Protein AF-A0AA43XIE2-F1 (afdb_monomer_lite)

Foldseek 3Di:
DVVLLVVVLVLQLLLLVLVLCCCPVQVNDDDPDPVSVVLSVDDPVSSSVVSNVVSVVVSVVVVVDPDDDPVVSVVVVVVSVVVSVVSVVSCCDRVVDD

InterPro domains:
  IPR043717 Domain of unknown function DUF5658 [PF18902] (11-92)

Sequence (98 aa):
MKNKVRVLGYMMFLDFLLTYFGVVDLNVIEEANPLMVWLFELPLLKAAILRVLMILGVMFLIRRTKKYKDPIAKFGLVVYAMVLFLHMAWLWHYNVGV

Structure (mmCIF, N/CA/C/O backbone):
data_AF-A0AA43XIE2-F1
#
_entry.id   AF-A0AA43XIE2-F1
#
loop_
_atom_site.group_PDB
_atom_site.id
_atom_site.type_symbol
_atom_site.label_atom_id
_atom_site.label_alt_id
_atom_site.label_comp_id
_atom_site.label_asym_id
_atom_site.label_entity_id
_atom_site.label_seq_id
_atom_site.pdbx_PDB_ins_code
_atom_site.Cartn_x
_atom_site.Cartn_y
_atom_site.Cartn_z
_atom_site.occupancy
_atom_site.B_iso_or_equiv
_atom_site.auth_seq_id
_atom_site.auth_comp_id
_atom_site.auth_asym_id
_atom_site.auth_atom_id
_atom_site.pdbx_PDB_model_num
ATOM 1 N N . MET A 1 1 ? -8.385 -5.089 19.988 1.00 60.53 1 MET A N 1
ATOM 2 C CA . MET A 1 1 ? -8.526 -4.109 18.877 1.00 60.53 1 MET A CA 1
ATOM 3 C C . MET A 1 1 ? -7.208 -3.480 18.432 1.00 60.53 1 MET A C 1
ATOM 5 O O . MET A 1 1 ? -6.958 -3.489 17.236 1.00 60.53 1 MET A O 1
ATOM 9 N N . LYS A 1 2 ? -6.347 -2.983 19.339 1.00 63.09 2 LYS A N 1
ATOM 10 C CA . LYS A 1 2 ? -5.043 -2.386 18.969 1.00 63.09 2 LYS A CA 1
ATOM 11 C C . LYS A 1 2 ? -4.200 -3.296 18.054 1.00 63.09 2 LYS A C 1
ATOM 13 O O . LYS A 1 2 ? -3.687 -2.813 17.053 1.00 63.09 2 LYS A O 1
ATOM 18 N N . ASN A 1 3 ? -4.152 -4.601 18.340 1.00 74.62 3 ASN A N 1
ATOM 19 C CA . ASN A 1 3 ? -3.403 -5.571 17.531 1.00 74.62 3 ASN A CA 1
ATOM 20 C C . ASN A 1 3 ? -4.010 -5.775 16.131 1.00 74.62 3 ASN A C 1
ATOM 22 O O . ASN A 1 3 ? -3.269 -5.756 15.162 1.00 74.62 3 ASN A O 1
ATOM 26 N N . LYS A 1 4 ? -5.345 -5.858 15.998 1.00 73.50 4 LYS A N 1
ATOM 27 C CA . LYS A 1 4 ? -6.025 -6.011 14.693 1.00 73.50 4 LYS A CA 1
ATOM 28 C C . LYS A 1 4 ? -5.749 -4.827 13.754 1.00 73.50 4 LYS A C 1
ATOM 30 O O . LYS A 1 4 ? -5.474 -5.024 12.582 1.00 73.50 4 LYS A O 1
ATOM 35 N N . VAL A 1 5 ? -5.765 -3.600 14.286 1.00 78.25 5 VAL A N 1
ATOM 36 C CA . VAL A 1 5 ? -5.472 -2.384 13.503 1.00 78.25 5 VAL A CA 1
ATOM 37 C C . VAL A 1 5 ? -3.996 -2.322 13.096 1.00 78.25 5 VAL A C 1
ATOM 39 O O . VAL A 1 5 ? -3.690 -1.859 12.005 1.00 78.25 5 VAL A O 1
ATOM 42 N N . ARG A 1 6 ? -3.073 -2.805 13.943 1.00 83.81 6 ARG A N 1
ATOM 43 C CA . ARG A 1 6 ? -1.652 -2.928 13.569 1.00 83.81 6 ARG A CA 1
ATOM 44 C C . ARG A 1 6 ? -1.454 -3.947 12.448 1.00 83.81 6 ARG A C 1
ATOM 46 O O . ARG A 1 6 ? -0.775 -3.629 11.485 1.00 83.81 6 ARG A O 1
ATOM 53 N N . VAL A 1 7 ? -2.078 -5.123 12.558 1.00 84.31 7 VAL A N 1
ATOM 54 C CA . VAL A 1 7 ? -2.037 -6.163 11.516 1.00 84.31 7 VAL A CA 1
ATOM 55 C C . VAL A 1 7 ? -2.554 -5.615 10.190 1.00 84.31 7 VAL A C 1
ATOM 57 O O . VAL A 1 7 ? -1.868 -5.748 9.187 1.00 84.31 7 VAL A O 1
ATOM 60 N N . LEU A 1 8 ? -3.687 -4.905 10.200 1.00 83.25 8 LEU A N 1
ATOM 61 C CA . LEU A 1 8 ? -4.207 -4.235 9.007 1.00 83.25 8 LEU A CA 1
ATOM 62 C C . LEU A 1 8 ? -3.176 -3.278 8.389 1.00 83.25 8 LEU A C 1
ATOM 64 O O . LEU A 1 8 ? -2.964 -3.317 7.186 1.00 83.25 8 LEU A O 1
ATOM 68 N N . GLY A 1 9 ? -2.498 -2.463 9.202 1.00 87.00 9 GLY A N 1
ATOM 69 C CA . GLY A 1 9 ? -1.453 -1.560 8.714 1.00 87.00 9 GLY A CA 1
ATOM 70 C C . GLY A 1 9 ? -0.288 -2.289 8.034 1.00 87.00 9 GLY A C 1
ATOM 71 O O . GLY A 1 9 ? 0.151 -1.863 6.970 1.00 87.00 9 GLY A O 1
ATOM 72 N N . TYR A 1 10 ? 0.174 -3.410 8.598 1.00 88.69 10 TYR A N 1
ATOM 73 C CA . TYR A 1 10 ? 1.210 -4.234 7.964 1.00 88.69 10 TYR A CA 1
ATOM 74 C C . TYR A 1 10 ? 0.733 -4.846 6.649 1.00 88.69 10 TYR A C 1
ATOM 76 O O . TYR A 1 10 ? 1.458 -4.796 5.661 1.00 88.69 10 TYR A O 1
ATOM 84 N N . MET A 1 11 ? -0.495 -5.369 6.620 1.00 86.12 11 MET A N 1
ATOM 85 C CA . MET A 1 11 ? -1.080 -5.923 5.400 1.00 86.12 11 MET A CA 1
ATOM 86 C C . MET A 1 11 ? -1.200 -4.848 4.309 1.00 86.12 11 MET A C 1
ATOM 88 O O . MET A 1 11 ? -0.820 -5.104 3.175 1.00 86.12 11 MET A O 1
ATOM 92 N N . MET A 1 12 ? -1.620 -3.627 4.664 1.00 88.88 12 MET A N 1
ATOM 93 C CA . MET A 1 12 ? -1.712 -2.485 3.741 1.00 88.88 12 MET A CA 1
ATOM 94 C C . MET A 1 12 ? -0.377 -2.023 3.166 1.00 88.88 12 MET A C 1
ATOM 96 O O . MET A 1 12 ? -0.340 -1.451 2.070 1.00 88.88 12 MET A O 1
ATOM 100 N N . PHE A 1 13 ? 0.700 -2.202 3.927 1.00 91.56 13 PHE A N 1
ATOM 101 C CA . PHE A 1 13 ? 2.043 -1.876 3.473 1.00 91.56 13 PHE A CA 1
ATOM 102 C C . PHE A 1 13 ? 2.615 -2.978 2.581 1.00 91.56 13 PHE A C 1
ATOM 104 O O . PHE A 1 13 ? 3.209 -2.673 1.553 1.00 91.56 13 PHE A O 1
ATOM 111 N N . LEU A 1 14 ? 2.401 -4.246 2.942 1.00 90.56 14 LEU A N 1
ATOM 112 C CA . LEU A 1 14 ? 2.868 -5.377 2.144 1.00 90.56 14 LEU A CA 1
ATOM 113 C C . LEU A 1 14 ? 2.162 -5.429 0.788 1.00 90.56 14 LEU A C 1
ATOM 115 O O . LEU A 1 14 ? 2.827 -5.581 -0.227 1.00 90.56 14 LEU A O 1
ATOM 119 N N . ASP A 1 15 ? 0.850 -5.203 0.766 1.00 87.00 15 ASP A N 1
ATOM 120 C CA . ASP A 1 15 ? 0.073 -5.041 -0.464 1.00 87.00 15 ASP A CA 1
ATOM 121 C C . ASP A 1 15 ? 0.651 -3.941 -1.357 1.00 87.00 15 ASP A C 1
ATOM 123 O O . ASP A 1 15 ? 0.943 -4.189 -2.515 1.00 87.00 15 ASP A O 1
ATOM 127 N N . PHE A 1 16 ? 0.945 -2.765 -0.790 1.00 91.25 16 PHE A N 1
ATOM 128 C CA . PHE A 1 16 ? 1.592 -1.684 -1.536 1.00 91.25 16 PHE A CA 1
ATOM 129 C C . PHE A 1 16 ? 2.918 -2.107 -2.167 1.00 91.25 16 PHE A C 1
ATOM 131 O O . PHE A 1 16 ? 3.161 -1.747 -3.311 1.00 91.25 16 PHE A O 1
ATOM 138 N N . LEU A 1 17 ? 3.769 -2.845 -1.447 1.00 90.31 17 LEU A N 1
ATOM 139 C CA . LEU A 1 17 ? 5.034 -3.314 -2.011 1.00 90.31 17 LEU A CA 1
ATOM 140 C C . LEU A 1 17 ? 4.783 -4.264 -3.181 1.00 90.31 17 LEU A C 1
ATOM 142 O O . LEU A 1 17 ? 5.359 -4.069 -4.245 1.00 90.31 17 LEU A O 1
ATOM 146 N N . LEU A 1 18 ? 3.902 -5.252 -3.006 1.00 87.50 18 LEU A N 1
ATOM 147 C CA . LEU A 1 18 ? 3.574 -6.210 -4.063 1.00 87.50 1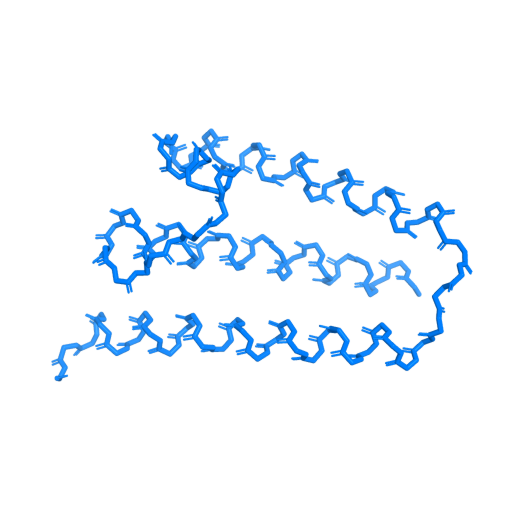8 LEU A CA 1
ATOM 148 C C . LEU A 1 18 ? 2.988 -5.509 -5.294 1.00 87.50 18 LEU A C 1
ATOM 150 O O . LEU A 1 18 ? 3.410 -5.793 -6.412 1.00 87.50 18 LEU A O 1
ATOM 154 N N . THR A 1 19 ? 2.068 -4.565 -5.098 1.00 87.06 19 THR A N 1
ATOM 155 C CA . THR A 1 19 ? 1.488 -3.790 -6.196 1.00 87.06 19 THR A CA 1
ATOM 156 C C . THR A 1 19 ? 2.528 -2.878 -6.844 1.00 87.06 19 THR A C 1
ATOM 158 O O . THR A 1 19 ? 2.568 -2.812 -8.064 1.00 87.06 19 THR A O 1
ATOM 161 N N . TYR A 1 20 ? 3.422 -2.241 -6.078 1.00 90.06 20 TYR A N 1
ATOM 162 C CA . TYR A 1 20 ? 4.502 -1.422 -6.639 1.00 90.06 20 TYR A CA 1
ATOM 163 C C . TYR A 1 20 ? 5.403 -2.253 -7.556 1.00 90.06 20 TYR A C 1
ATOM 165 O O . TYR A 1 20 ? 5.608 -1.876 -8.703 1.00 90.06 20 TYR A O 1
ATOM 173 N N . PHE A 1 21 ? 5.882 -3.412 -7.090 1.00 87.62 21 PHE A N 1
ATOM 174 C CA . PHE A 1 21 ? 6.698 -4.313 -7.912 1.00 87.62 21 PHE A CA 1
ATOM 175 C C . PHE A 1 21 ? 5.922 -4.830 -9.131 1.00 87.62 21 PHE A C 1
ATOM 177 O O . PHE A 1 21 ? 6.469 -4.916 -10.228 1.00 87.62 21 PHE A O 1
ATOM 184 N N . GLY A 1 22 ? 4.637 -5.148 -8.962 1.00 84.44 22 GLY A N 1
ATOM 185 C CA . GLY A 1 22 ? 3.783 -5.625 -10.047 1.00 84.44 22 GLY A CA 1
ATOM 186 C C . GLY A 1 22 ? 3.490 -4.575 -11.122 1.00 84.44 22 GLY A C 1
ATOM 187 O O . GLY A 1 22 ? 3.414 -4.932 -12.293 1.00 84.44 22 GLY A O 1
ATOM 188 N N . VAL A 1 23 ? 3.350 -3.303 -10.744 1.00 86.38 23 VAL A N 1
ATOM 189 C CA . VAL A 1 23 ? 3.080 -2.186 -11.665 1.00 86.38 23 VAL A CA 1
ATOM 190 C C . VAL A 1 23 ? 4.378 -1.657 -12.281 1.00 86.38 23 VAL A C 1
ATOM 192 O O . VAL A 1 23 ? 4.473 -1.533 -13.495 1.00 86.38 23 VAL A O 1
ATOM 195 N N . VAL A 1 24 ? 5.380 -1.341 -11.456 1.00 86.75 24 VAL A N 1
ATOM 196 C CA . VAL A 1 24 ? 6.571 -0.582 -11.875 1.00 86.75 24 VAL A CA 1
ATOM 197 C C . VAL A 1 24 ? 7.659 -1.484 -12.447 1.00 86.75 24 VAL A C 1
ATOM 199 O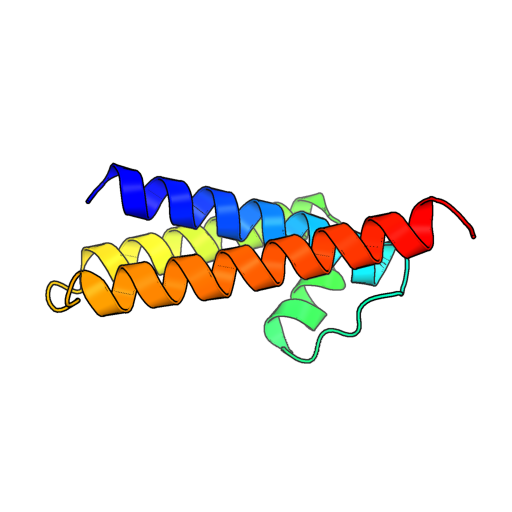 O . VAL A 1 24 ? 8.195 -1.186 -13.511 1.00 86.75 24 VAL A O 1
ATOM 202 N N . ASP A 1 25 ? 7.994 -2.576 -11.757 1.00 82.38 25 ASP A N 1
ATOM 203 C CA . ASP A 1 25 ? 9.144 -3.408 -12.131 1.00 82.38 25 ASP A CA 1
ATOM 204 C C . ASP A 1 25 ? 8.764 -4.531 -13.103 1.00 82.38 25 ASP A C 1
ATOM 206 O O . ASP A 1 25 ? 9.539 -4.871 -13.995 1.00 82.38 25 ASP A O 1
ATOM 210 N N . LEU A 1 26 ? 7.570 -5.107 -12.941 1.00 81.50 26 LEU A N 1
ATOM 211 C CA . LEU A 1 26 ? 7.111 -6.244 -13.743 1.00 81.50 26 LEU A CA 1
ATOM 212 C C . LEU A 1 26 ? 6.097 -5.853 -14.825 1.00 81.50 26 LEU A C 1
ATOM 214 O O . LEU A 1 26 ? 5.966 -6.582 -15.802 1.00 81.50 26 LEU A O 1
ATOM 218 N N . ASN A 1 27 ? 5.409 -4.714 -14.682 1.00 82.81 27 ASN A N 1
ATOM 219 C CA . ASN A 1 27 ? 4.363 -4.246 -15.602 1.00 82.81 27 ASN A CA 1
ATOM 220 C C . ASN A 1 27 ? 3.261 -5.300 -15.875 1.00 82.81 27 ASN A C 1
ATOM 222 O O . ASN A 1 27 ? 2.781 -5.450 -16.997 1.00 82.81 27 ASN A O 1
ATOM 226 N N . VAL A 1 28 ? 2.892 -6.068 -14.842 1.00 78.81 28 VAL A N 1
ATOM 227 C CA . VAL A 1 28 ? 1.898 -7.164 -14.887 1.00 78.81 28 VAL A CA 1
ATOM 228 C C . VAL A 1 28 ? 0.598 -6.824 -14.163 1.00 78.81 28 VAL A C 1
ATOM 230 O O . VAL A 1 28 ? -0.383 -7.558 -14.276 1.00 78.81 28 VAL A O 1
ATOM 233 N N . ILE A 1 29 ? 0.585 -5.732 -13.396 1.00 79.88 29 ILE A N 1
ATOM 234 C CA . ILE A 1 29 ? -0.597 -5.229 -12.698 1.00 79.88 29 ILE A CA 1
ATOM 235 C C . ILE A 1 29 ? -0.950 -3.865 -13.284 1.00 79.88 29 ILE A C 1
ATOM 237 O O . ILE A 1 29 ? -0.122 -2.960 -13.284 1.00 79.88 29 ILE A O 1
ATOM 241 N N . GLU A 1 30 ? -2.194 -3.706 -13.729 1.00 83.00 30 GLU A N 1
ATOM 242 C CA . GLU A 1 30 ? -2.762 -2.398 -14.050 1.00 83.00 30 GLU A CA 1
ATOM 243 C C . GLU A 1 30 ? -3.521 -1.865 -12.830 1.00 83.00 30 GLU A C 1
ATOM 245 O O . GLU A 1 30 ? -4.435 -2.508 -12.310 1.00 83.00 30 GLU A O 1
ATOM 250 N N . GLU A 1 31 ? -3.131 -0.685 -12.350 1.00 83.00 31 GLU A N 1
ATOM 251 C CA . GLU A 1 31 ? -3.783 -0.022 -11.222 1.00 83.00 31 GLU A CA 1
ATOM 252 C C . GLU A 1 31 ? -4.827 0.979 -11.729 1.00 83.00 31 GLU A C 1
ATOM 254 O O . GLU A 1 31 ? -4.518 1.894 -12.491 1.00 83.00 31 GLU A O 1
ATOM 259 N N . ALA A 1 32 ? -6.072 0.828 -11.277 1.00 85.06 32 ALA A N 1
ATOM 260 C CA . ALA A 1 32 ? -7.177 1.701 -11.672 1.00 85.06 32 ALA A CA 1
ATOM 261 C C . ALA A 1 32 ? -7.360 2.894 -10.722 1.00 85.06 32 ALA A C 1
ATOM 263 O O . ALA A 1 32 ? -8.044 3.860 -11.063 1.00 85.06 32 ALA A O 1
ATOM 264 N N . ASN A 1 33 ? -6.797 2.839 -9.511 1.00 85.50 33 ASN A N 1
ATOM 265 C CA . ASN A 1 33 ? -6.922 3.907 -8.528 1.00 85.50 33 ASN A CA 1
ATOM 266 C C . ASN A 1 33 ? -5.972 5.076 -8.860 1.00 85.50 33 ASN A C 1
ATOM 268 O O . ASN A 1 33 ? -4.762 4.929 -8.674 1.00 85.50 33 ASN A O 1
ATOM 272 N N . PRO A 1 34 ? -6.477 6.272 -9.229 1.00 87.56 34 PRO A N 1
ATOM 273 C CA . PRO A 1 34 ? -5.628 7.387 -9.659 1.00 87.56 34 PRO A CA 1
ATOM 274 C C . PRO A 1 34 ? -4.613 7.835 -8.603 1.00 87.56 34 PRO A C 1
ATOM 276 O O . PRO A 1 34 ? -3.506 8.249 -8.933 1.00 87.56 34 PRO A O 1
ATOM 279 N N . LEU A 1 35 ? -4.970 7.727 -7.317 1.00 89.62 35 LEU A N 1
ATOM 280 C CA . LEU A 1 35 ? -4.065 8.072 -6.222 1.00 89.62 35 LEU A CA 1
ATOM 281 C C . LEU A 1 35 ? -2.898 7.083 -6.122 1.00 89.62 35 LEU A C 1
ATOM 283 O O . LEU A 1 35 ? -1.793 7.480 -5.766 1.00 89.62 35 LEU A O 1
ATOM 287 N N . MET A 1 36 ? -3.151 5.806 -6.415 1.00 89.25 36 MET A N 1
ATOM 288 C CA . MET A 1 36 ? -2.124 4.765 -6.412 1.00 89.25 36 MET A CA 1
ATOM 289 C C . MET A 1 36 ? -1.264 4.835 -7.672 1.00 89.25 36 MET A C 1
ATOM 291 O O . MET A 1 36 ? -0.051 4.740 -7.548 1.00 89.25 36 MET A O 1
ATOM 295 N N . VAL A 1 37 ? -1.859 5.104 -8.839 1.00 90.06 37 VAL A N 1
ATOM 296 C CA . VAL A 1 37 ? -1.118 5.363 -10.088 1.00 90.06 37 VAL A CA 1
ATOM 297 C C . VAL A 1 37 ? -0.108 6.488 -9.878 1.00 90.06 37 VAL A C 1
ATOM 299 O O . VAL A 1 37 ? 1.089 6.280 -10.051 1.00 90.06 37 VAL A O 1
ATOM 302 N N . TRP A 1 38 ? -0.565 7.639 -9.375 1.00 93.44 38 TRP A N 1
ATOM 303 C CA . TRP A 1 38 ? 0.318 8.760 -9.044 1.00 93.44 38 TRP A CA 1
ATOM 304 C C . TRP A 1 38 ? 1.398 8.387 -8.015 1.00 93.44 38 TRP A C 1
ATOM 306 O O . TRP A 1 38 ? 2.544 8.821 -8.107 1.00 93.44 38 TRP A O 1
ATOM 316 N N . LEU A 1 39 ? 1.056 7.565 -7.018 1.00 92.06 39 LEU A N 1
ATOM 317 C CA . LEU A 1 39 ? 2.014 7.107 -6.013 1.00 92.06 39 LEU A CA 1
ATOM 318 C C . LEU A 1 39 ? 3.106 6.211 -6.623 1.00 92.06 39 LEU A C 1
ATOM 320 O O . LEU A 1 39 ? 4.248 6.257 -6.166 1.00 92.06 39 LEU A O 1
ATOM 324 N N . PHE A 1 40 ? 2.762 5.404 -7.627 1.00 91.94 40 PHE A N 1
ATOM 325 C CA . PHE A 1 40 ? 3.669 4.475 -8.305 1.00 91.94 40 PHE A CA 1
ATOM 326 C C . PHE A 1 40 ? 4.578 5.151 -9.339 1.00 91.94 40 PHE A C 1
ATOM 328 O O . PHE A 1 40 ? 5.646 4.624 -9.630 1.00 91.94 40 PHE A O 1
ATOM 335 N N . GLU A 1 41 ? 4.245 6.361 -9.794 1.00 91.31 41 GLU A N 1
ATOM 336 C CA . GLU A 1 41 ? 5.157 7.209 -10.582 1.00 91.31 41 GLU A CA 1
ATOM 337 C C . GLU A 1 41 ? 6.366 7.709 -9.766 1.00 91.31 41 GLU A C 1
ATOM 339 O O . GLU A 1 41 ? 7.370 8.167 -10.320 1.00 91.31 41 GLU A O 1
ATOM 344 N N . LEU A 1 42 ? 6.294 7.652 -8.432 1.00 92.31 42 LEU A N 1
ATOM 345 C CA . LEU A 1 42 ? 7.371 8.092 -7.552 1.00 92.31 42 LEU A CA 1
ATOM 346 C C . LEU A 1 42 ? 8.413 6.981 -7.324 1.00 92.31 42 LEU A C 1
ATOM 348 O O . LEU A 1 42 ? 8.063 5.804 -7.232 1.00 92.31 42 LEU A O 1
ATOM 352 N N . PRO A 1 43 ? 9.694 7.339 -7.089 1.00 93.75 43 PRO A N 1
ATOM 353 C CA . PRO A 1 43 ? 10.702 6.383 -6.638 1.00 93.75 43 PRO A CA 1
ATOM 354 C C . PRO A 1 43 ? 10.261 5.661 -5.362 1.00 93.75 43 PRO A C 1
ATOM 356 O O . PRO A 1 43 ? 9.744 6.308 -4.443 1.00 93.75 43 PRO A O 1
ATOM 359 N N . LEU A 1 44 ? 10.547 4.357 -5.273 1.00 91.19 44 LEU A N 1
ATOM 360 C CA . LEU A 1 44 ? 10.080 3.455 -4.211 1.00 91.19 44 LEU A CA 1
ATOM 361 C C . LEU A 1 44 ? 10.175 4.055 -2.804 1.00 91.19 44 LEU A C 1
ATOM 363 O O . LEU A 1 44 ? 9.219 3.986 -2.039 1.00 91.19 44 LEU A O 1
ATOM 367 N N . LEU A 1 45 ? 11.295 4.699 -2.458 1.00 92.81 45 LEU A N 1
ATOM 368 C CA . LEU A 1 45 ? 11.474 5.299 -1.134 1.00 92.81 45 LEU A CA 1
ATOM 369 C C . LEU A 1 45 ? 10.474 6.436 -0.856 1.00 92.81 45 LEU A C 1
ATOM 371 O O . LEU A 1 45 ? 9.906 6.506 0.234 1.00 92.81 45 LEU A O 1
ATOM 375 N N . LYS A 1 46 ? 10.228 7.316 -1.835 1.00 92.50 46 LYS A N 1
ATOM 376 C CA . LYS A 1 46 ? 9.259 8.419 -1.703 1.00 92.50 46 LYS A CA 1
ATOM 377 C C . LYS A 1 46 ? 7.831 7.878 -1.642 1.00 92.50 46 LYS A C 1
ATOM 379 O O . LYS A 1 46 ? 7.062 8.293 -0.773 1.00 92.50 46 LYS A O 1
ATOM 384 N N . ALA A 1 47 ? 7.512 6.915 -2.507 1.00 93.38 47 ALA A N 1
ATOM 385 C CA . ALA A 1 47 ? 6.226 6.227 -2.518 1.00 93.38 47 ALA A CA 1
ATOM 386 C C . ALA A 1 47 ? 5.955 5.516 -1.178 1.00 93.38 47 ALA A C 1
ATOM 388 O O . ALA A 1 47 ? 4.884 5.670 -0.593 1.00 93.38 47 ALA A O 1
ATOM 389 N N . ALA A 1 48 ? 6.953 4.818 -0.628 1.00 92.75 48 ALA A N 1
ATOM 390 C CA . ALA A 1 48 ? 6.854 4.115 0.649 1.00 92.75 48 ALA A CA 1
ATOM 391 C C . ALA A 1 48 ? 6.616 5.071 1.827 1.00 92.75 48 ALA A C 1
ATOM 393 O O . ALA A 1 48 ? 5.757 4.798 2.668 1.00 92.75 48 ALA A O 1
ATOM 394 N N . ILE A 1 49 ? 7.320 6.209 1.884 1.00 95.06 49 ILE A N 1
ATOM 395 C CA . ILE A 1 49 ? 7.108 7.223 2.932 1.00 95.06 49 ILE A CA 1
ATOM 396 C C . ILE A 1 49 ? 5.673 7.760 2.877 1.00 95.06 49 ILE A C 1
ATOM 398 O O . ILE A 1 49 ? 4.982 7.784 3.899 1.00 95.06 49 ILE A O 1
ATOM 402 N N . LEU A 1 50 ? 5.196 8.144 1.689 1.00 94.31 50 LEU A N 1
ATOM 403 C CA . LEU A 1 50 ? 3.820 8.615 1.512 1.00 94.31 50 LEU A CA 1
ATOM 404 C C . LEU A 1 50 ? 2.803 7.530 1.872 1.00 94.31 50 LEU A C 1
ATOM 406 O O . LEU A 1 50 ? 1.829 7.809 2.574 1.00 94.31 50 LEU A O 1
ATOM 410 N N . ARG A 1 51 ? 3.057 6.275 1.490 1.00 92.75 51 ARG A N 1
ATOM 411 C CA . ARG A 1 51 ? 2.193 5.151 1.851 1.00 92.75 51 ARG A CA 1
ATOM 412 C C . ARG A 1 51 ? 2.104 4.965 3.361 1.00 92.75 51 ARG A C 1
ATOM 414 O O . ARG A 1 51 ? 1.005 4.763 3.877 1.00 92.75 51 ARG A O 1
ATOM 421 N N . VAL A 1 52 ? 3.220 5.065 4.084 1.00 93.94 52 VAL A N 1
ATOM 422 C CA . VAL A 1 52 ? 3.221 5.005 5.554 1.00 93.94 52 VAL A CA 1
ATOM 423 C C . VAL A 1 52 ? 2.340 6.112 6.135 1.00 93.94 52 VAL A C 1
ATOM 425 O O . VAL A 1 52 ? 1.520 5.830 7.010 1.00 93.94 52 VAL A O 1
ATOM 428 N N . LEU A 1 53 ? 2.430 7.344 5.624 1.00 94.12 53 LEU A N 1
ATOM 429 C CA . LEU A 1 53 ? 1.572 8.449 6.070 1.00 94.12 53 LEU A CA 1
ATOM 430 C C . LEU A 1 53 ? 0.084 8.173 5.807 1.00 94.12 53 LEU A C 1
ATOM 432 O O . LEU A 1 53 ? -0.744 8.375 6.699 1.00 94.12 53 LEU A O 1
ATOM 436 N N . MET A 1 54 ? -0.260 7.645 4.629 1.00 92.31 54 MET A N 1
ATOM 437 C CA . MET A 1 54 ? -1.635 7.257 4.292 1.00 92.31 54 MET A CA 1
ATOM 438 C C . MET A 1 54 ? -2.163 6.164 5.230 1.00 92.31 54 MET A C 1
ATOM 440 O O . MET A 1 54 ? -3.270 6.282 5.758 1.00 92.31 54 MET A O 1
ATOM 444 N N . ILE A 1 55 ? -1.359 5.128 5.495 1.00 91.19 55 ILE A N 1
ATOM 445 C CA . ILE A 1 55 ? -1.711 4.040 6.418 1.00 91.19 55 ILE A CA 1
ATOM 446 C C . ILE A 1 55 ? -1.929 4.588 7.830 1.00 91.19 55 ILE A C 1
ATOM 448 O O . ILE A 1 55 ? -2.927 4.251 8.471 1.00 91.19 55 ILE A O 1
ATOM 452 N N . LEU A 1 56 ? -1.046 5.465 8.316 1.00 91.12 56 LEU A N 1
ATOM 453 C CA . LEU A 1 56 ? -1.207 6.107 9.622 1.00 91.12 56 LEU A CA 1
ATOM 454 C C . LEU A 1 56 ? -2.502 6.929 9.695 1.00 91.12 56 LEU A C 1
ATOM 456 O O . LEU A 1 56 ? -3.213 6.845 10.702 1.00 91.12 56 LEU A O 1
ATOM 460 N N . GLY A 1 57 ? -2.844 7.655 8.627 1.00 90.31 57 GLY A N 1
ATOM 461 C CA . GLY A 1 57 ? -4.109 8.382 8.501 1.00 90.31 57 GLY A CA 1
ATOM 462 C C . GLY A 1 57 ? -5.328 7.459 8.596 1.00 90.31 57 GLY A C 1
ATOM 463 O O . GLY A 1 57 ? -6.215 7.681 9.424 1.00 90.31 57 GLY A O 1
ATOM 464 N N . VAL A 1 58 ? -5.340 6.363 7.833 1.00 87.62 58 VAL A N 1
ATOM 465 C CA . VAL A 1 58 ? -6.412 5.352 7.880 1.00 87.62 58 VAL A CA 1
ATOM 466 C C . VAL A 1 58 ? -6.517 4.722 9.273 1.00 87.62 58 VAL A C 1
ATOM 468 O O . VAL A 1 58 ? -7.606 4.647 9.847 1.00 87.62 58 VAL A O 1
ATOM 471 N N . MET A 1 59 ? -5.393 4.330 9.879 1.00 86.25 59 MET A N 1
ATOM 472 C CA . MET A 1 59 ? -5.364 3.772 11.235 1.00 86.25 59 MET A CA 1
ATOM 473 C C . MET A 1 59 ? -5.892 4.762 12.282 1.00 86.25 59 MET A C 1
ATOM 475 O O . MET A 1 59 ? -6.561 4.347 13.236 1.00 86.25 59 MET A O 1
ATOM 479 N N . PHE A 1 60 ? -5.602 6.056 12.133 1.00 88.38 60 PHE A N 1
ATOM 480 C CA . PHE A 1 60 ? -6.131 7.104 13.003 1.00 88.38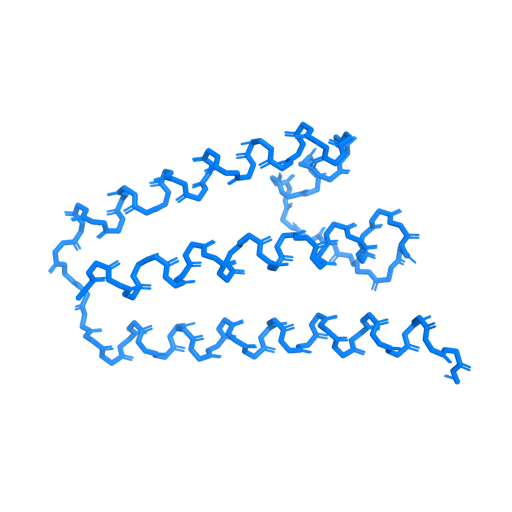 60 PHE A CA 1
ATOM 481 C C . PHE A 1 60 ? -7.656 7.223 12.876 1.00 88.38 60 PHE A C 1
ATOM 483 O O . PHE A 1 60 ? -8.353 7.209 13.897 1.00 88.38 60 PHE A O 1
ATOM 490 N N . LEU 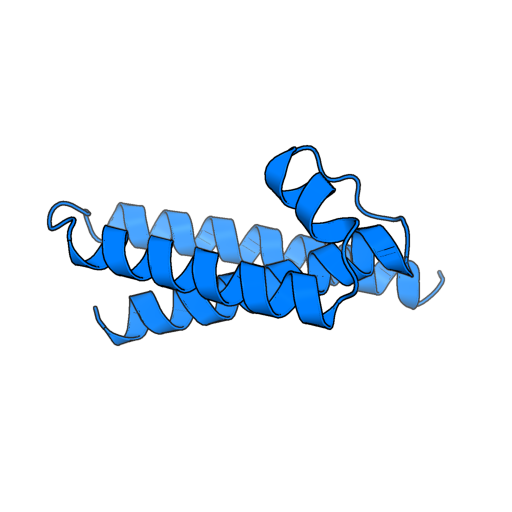A 1 61 ? -8.184 7.251 11.648 1.00 85.69 61 LEU A N 1
ATOM 491 C CA . LEU A 1 61 ? -9.627 7.316 11.385 1.00 85.69 61 LEU A CA 1
ATOM 492 C C . LEU A 1 61 ? -10.371 6.095 11.936 1.00 85.69 61 LEU A C 1
ATOM 494 O O . LEU A 1 61 ? -11.381 6.255 12.630 1.00 85.69 61 LEU A O 1
ATOM 498 N N . ILE A 1 62 ? -9.840 4.886 11.719 1.00 82.62 62 ILE A N 1
ATOM 499 C CA . ILE A 1 62 ? -10.411 3.634 12.246 1.00 82.62 62 ILE A CA 1
ATOM 500 C C . ILE A 1 62 ? -10.483 3.668 13.778 1.00 82.62 62 ILE A C 1
ATOM 502 O O . ILE A 1 62 ? -11.475 3.250 14.369 1.00 82.62 62 ILE A O 1
ATOM 506 N N . ARG A 1 63 ? -9.457 4.200 14.455 1.00 81.62 63 ARG A N 1
ATOM 507 C CA . ARG A 1 63 ? -9.465 4.322 15.925 1.00 81.62 63 ARG A CA 1
ATOM 508 C C . ARG A 1 63 ? -10.496 5.326 16.439 1.00 81.62 63 ARG A C 1
ATOM 510 O O . ARG A 1 63 ? -10.961 5.178 17.569 1.00 81.62 63 ARG A O 1
ATOM 517 N N . ARG A 1 64 ? -10.837 6.347 15.650 1.00 83.19 64 ARG A N 1
ATOM 518 C CA . ARG A 1 64 ? -11.855 7.352 16.001 1.00 83.19 64 ARG A CA 1
ATOM 519 C C . ARG A 1 64 ? -13.280 6.849 15.793 1.00 83.19 64 ARG A C 1
ATOM 521 O O . ARG A 1 64 ? -14.202 7.318 16.457 1.00 83.19 64 ARG A O 1
ATOM 528 N N . TH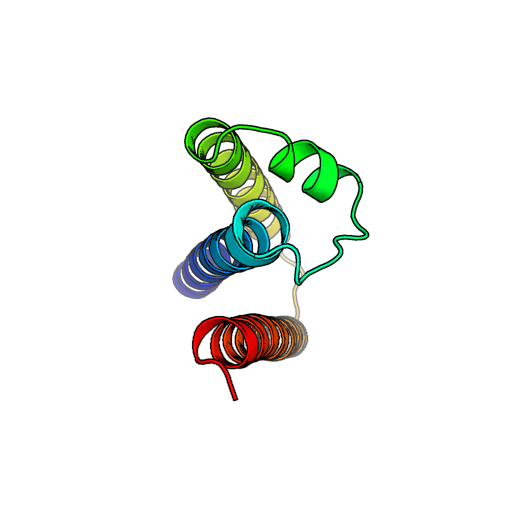R A 1 65 ? -13.467 5.876 14.916 1.00 76.75 65 THR A N 1
ATOM 529 C CA . THR A 1 65 ? -14.776 5.326 14.577 1.00 76.75 65 THR A CA 1
ATOM 530 C C . THR A 1 65 ? -15.116 4.156 15.509 1.00 76.75 65 THR A C 1
ATOM 532 O O . THR A 1 65 ? -14.586 3.056 15.407 1.00 76.75 65 THR A O 1
ATOM 535 N N . LYS A 1 66 ? -16.020 4.393 16.470 1.00 62.19 66 LYS A N 1
ATOM 536 C CA . LYS A 1 66 ? -16.424 3.404 17.496 1.00 62.19 66 LYS A CA 1
ATOM 537 C C . LYS A 1 66 ? -17.461 2.365 17.017 1.00 62.19 66 LYS A C 1
ATOM 539 O O . LYS A 1 66 ? -17.875 1.526 17.809 1.00 62.19 66 LYS A O 1
ATOM 544 N N . LYS A 1 67 ? -17.919 2.425 15.759 1.00 63.31 67 LYS A N 1
ATOM 545 C CA . LYS A 1 67 ? -19.152 1.762 15.272 1.00 63.31 67 LYS A CA 1
ATOM 546 C C . LYS A 1 67 ? -18.944 0.553 14.339 1.00 63.31 67 LYS A C 1
ATOM 548 O O . LYS A 1 67 ? -19.812 0.262 13.523 1.00 63.31 67 LYS A O 1
ATOM 553 N N . TYR A 1 68 ? -17.845 -0.188 14.441 1.00 63.28 68 TYR A N 1
ATOM 554 C CA . TYR A 1 68 ? -17.673 -1.381 13.598 1.00 63.28 68 TYR A CA 1
ATOM 555 C C . TYR A 1 68 ? -18.207 -2.638 14.283 1.00 63.28 68 TYR A C 1
ATOM 557 O O . TYR A 1 68 ? -17.770 -2.992 15.377 1.00 63.28 68 TYR A O 1
ATOM 565 N N . LYS A 1 69 ? -19.131 -3.341 13.619 1.00 67.62 69 LYS A N 1
ATOM 566 C CA . LYS A 1 69 ? -19.532 -4.695 14.021 1.00 67.62 69 LYS A CA 1
ATOM 567 C C . LYS A 1 69 ? -18.376 -5.654 13.699 1.00 67.62 69 LYS A C 1
ATOM 569 O O . LYS A 1 69 ? -17.934 -5.717 12.553 1.00 67.62 69 LYS A O 1
ATOM 574 N N . ASP A 1 70 ? -17.902 -6.406 14.694 1.00 71.88 70 ASP A N 1
ATOM 575 C CA . ASP A 1 70 ? -16.750 -7.324 14.574 1.00 71.88 70 ASP A CA 1
ATOM 576 C C . ASP A 1 70 ? -16.844 -8.322 13.390 1.00 71.88 70 ASP A C 1
ATOM 578 O O . ASP A 1 70 ? -15.813 -8.569 12.765 1.00 71.88 70 ASP A O 1
ATOM 582 N N . PRO A 1 71 ? -18.027 -8.847 12.991 1.00 76.69 71 PRO A N 1
ATOM 583 C CA . PRO A 1 71 ? -18.144 -9.718 11.815 1.00 76.69 71 PRO A CA 1
ATOM 584 C C . PRO A 1 71 ? -17.807 -9.024 10.489 1.00 76.69 71 PRO A C 1
ATOM 586 O O . PRO A 1 71 ? -17.125 -9.605 9.653 1.00 76.69 71 PRO A O 1
ATOM 589 N N . ILE A 1 72 ? -18.225 -7.766 10.313 1.00 74.19 72 ILE A N 1
ATOM 590 C CA . ILE A 1 72 ? -17.988 -6.997 9.078 1.00 74.19 72 ILE A CA 1
ATOM 591 C C . ILE A 1 72 ? -16.495 -6.686 8.935 1.00 74.19 72 ILE A C 1
ATOM 593 O O . ILE A 1 72 ? -15.925 -6.820 7.857 1.00 74.19 72 ILE A O 1
ATOM 597 N N . ALA A 1 73 ? -15.836 -6.340 10.044 1.00 72.00 73 ALA A N 1
ATOM 598 C CA . ALA A 1 73 ? -14.394 -6.110 10.061 1.00 72.00 73 ALA A CA 1
ATOM 599 C C . ALA A 1 73 ? -13.597 -7.390 9.751 1.00 72.00 73 ALA A C 1
ATOM 601 O O . ALA A 1 73 ? -12.599 -7.332 9.035 1.00 72.00 73 ALA A O 1
ATOM 602 N N . LYS A 1 74 ? -14.036 -8.550 10.264 1.00 74.44 74 LYS A N 1
ATOM 603 C CA . LYS A 1 74 ? -13.430 -9.850 9.929 1.00 74.44 74 LYS A CA 1
ATOM 604 C C . LYS A 1 74 ? -13.615 -10.188 8.454 1.00 74.44 74 LYS A C 1
ATOM 606 O O . LYS A 1 74 ? -12.647 -10.584 7.821 1.00 74.44 74 LYS A O 1
ATOM 611 N N . PHE A 1 75 ? -14.814 -9.989 7.911 1.00 78.56 75 PHE A N 1
ATOM 612 C CA . PHE A 1 75 ? -15.080 -10.210 6.492 1.00 78.56 75 PHE A CA 1
ATOM 613 C C . PHE A 1 75 ? -14.183 -9.336 5.607 1.00 78.56 75 PHE A C 1
ATOM 615 O O . PHE A 1 75 ? -13.506 -9.858 4.729 1.00 78.56 75 PHE A O 1
ATOM 622 N N . GLY A 1 76 ? -14.085 -8.035 5.904 1.00 77.62 76 GLY A N 1
ATOM 623 C CA . GLY A 1 76 ? -13.192 -7.129 5.178 1.00 77.62 76 GLY A CA 1
ATOM 624 C C . GLY A 1 76 ? -11.722 -7.558 5.234 1.00 77.62 76 GLY A C 1
ATOM 625 O O . GLY A 1 76 ? -11.039 -7.514 4.218 1.00 77.62 76 GLY A O 1
ATOM 626 N N . LEU A 1 77 ? -11.244 -8.042 6.387 1.00 77.50 77 LEU A N 1
ATOM 627 C CA . LEU A 1 77 ? -9.887 -8.588 6.517 1.00 77.50 77 LEU A CA 1
ATOM 628 C C . LEU A 1 77 ? -9.673 -9.857 5.683 1.00 77.50 77 LEU A C 1
ATOM 630 O O . LEU A 1 77 ? -8.597 -10.024 5.117 1.00 77.50 77 LEU A O 1
ATOM 634 N N . VAL A 1 78 ? -10.671 -10.741 5.604 1.00 83.06 78 VAL A N 1
ATOM 635 C CA . VAL A 1 78 ? -10.595 -11.963 4.787 1.00 83.06 78 VAL A CA 1
ATOM 636 C C . VAL A 1 78 ? -10.548 -11.613 3.303 1.00 83.06 78 VAL A C 1
ATOM 638 O O . VAL A 1 78 ? -9.657 -12.087 2.607 1.00 83.06 78 VAL A O 1
ATOM 641 N N . VAL A 1 79 ? -11.441 -10.736 2.834 1.00 81.12 79 VAL A N 1
ATOM 642 C CA . VAL A 1 79 ? -11.432 -10.255 1.441 1.00 81.12 79 VAL A CA 1
ATOM 643 C C . VAL A 1 79 ? -10.090 -9.598 1.112 1.00 81.12 79 VAL A C 1
ATOM 645 O O . VAL A 1 79 ? -9.501 -9.885 0.076 1.00 81.12 79 VAL A O 1
ATOM 648 N N . TYR A 1 80 ? -9.559 -8.782 2.025 1.00 82.00 80 TYR A N 1
ATOM 649 C CA . TYR A 1 80 ? -8.255 -8.148 1.850 1.00 82.00 80 TYR A CA 1
ATOM 650 C C . TYR A 1 80 ? -7.109 -9.165 1.752 1.00 82.00 80 TYR A C 1
ATOM 652 O O . TYR A 1 80 ? -6.248 -9.055 0.884 1.00 82.00 80 TYR A O 1
ATOM 660 N N . ALA A 1 81 ? -7.111 -10.189 2.610 1.00 79.94 81 ALA A N 1
ATOM 661 C CA . ALA A 1 81 ? -6.129 -11.266 2.543 1.00 79.94 81 ALA A CA 1
ATOM 662 C C . ALA A 1 81 ? -6.208 -12.030 1.211 1.00 79.94 81 ALA A C 1
ATOM 664 O O . ALA A 1 81 ? -5.171 -12.377 0.657 1.00 79.94 81 ALA A O 1
ATOM 665 N N . MET A 1 82 ? -7.411 -12.263 0.675 1.00 84.06 82 MET A N 1
ATOM 666 C CA . MET A 1 82 ? -7.580 -12.914 -0.629 1.00 84.06 82 MET A CA 1
ATOM 667 C C . MET A 1 82 ? -6.954 -12.098 -1.765 1.00 84.06 82 MET A C 1
ATOM 669 O O . MET A 1 82 ? -6.254 -12.670 -2.596 1.00 84.06 82 MET A O 1
ATOM 673 N N . VAL A 1 83 ? -7.151 -10.776 -1.779 1.00 80.88 83 VAL A N 1
ATOM 674 C CA . VAL A 1 83 ? -6.517 -9.886 -2.772 1.00 80.88 83 VAL A CA 1
ATOM 675 C C . VAL A 1 83 ? -4.993 -9.938 -2.653 1.00 80.88 83 VAL A C 1
ATOM 677 O O . VAL A 1 83 ? -4.299 -10.077 -3.655 1.00 80.88 83 VAL A O 1
ATOM 680 N N . LEU A 1 84 ? -4.468 -9.938 -1.427 1.00 82.75 84 LEU A N 1
ATOM 681 C CA . LEU A 1 84 ? -3.033 -10.075 -1.180 1.00 82.75 84 LEU A CA 1
ATOM 682 C C . LEU A 1 84 ? -2.468 -11.396 -1.732 1.00 82.75 84 LEU A C 1
ATOM 684 O O . LEU A 1 84 ? -1.394 -11.415 -2.331 1.00 82.75 84 LEU A O 1
ATOM 688 N N . PHE A 1 85 ? -3.197 -12.502 -1.553 1.00 85.06 85 PHE A N 1
ATOM 689 C CA . PHE A 1 85 ? -2.836 -13.794 -2.140 1.00 85.06 85 PHE A CA 1
ATOM 690 C C . PHE A 1 85 ? -2.862 -13.763 -3.668 1.00 85.06 85 PHE A C 1
ATOM 692 O O . PHE A 1 85 ? -1.978 -14.351 -4.286 1.00 85.06 85 PHE A O 1
ATOM 699 N N . LEU A 1 86 ? -3.826 -13.067 -4.275 1.00 82.25 86 LEU A N 1
ATOM 700 C CA . LEU A 1 86 ? -3.891 -12.904 -5.726 1.00 82.25 86 LEU A CA 1
ATOM 701 C C . LEU A 1 86 ? -2.676 -12.130 -6.256 1.00 82.25 86 LEU A C 1
ATOM 703 O O . LEU A 1 86 ? -2.041 -12.590 -7.201 1.00 82.25 86 LEU A O 1
ATOM 707 N N . HIS A 1 87 ? -2.294 -11.026 -5.603 1.00 77.62 87 HIS A N 1
ATOM 708 C CA . HIS A 1 87 ? -1.074 -10.288 -5.944 1.00 77.62 87 HIS A CA 1
ATOM 709 C C . HIS A 1 87 ? 0.171 -11.178 -5.846 1.00 77.62 87 HIS A C 1
ATOM 711 O O . HIS A 1 87 ? 0.981 -11.201 -6.770 1.00 77.62 87 HIS A O 1
ATOM 717 N N . MET A 1 88 ? 0.307 -11.970 -4.776 1.00 79.44 88 MET A N 1
ATOM 718 C CA . MET A 1 88 ? 1.416 -12.926 -4.656 1.00 79.44 88 MET A CA 1
ATOM 719 C C . MET A 1 88 ? 1.395 -13.996 -5.755 1.00 79.44 88 MET A C 1
ATOM 721 O O . MET A 1 88 ? 2.451 -14.334 -6.284 1.00 79.44 88 MET A O 1
ATOM 725 N N . ALA A 1 89 ? 0.221 -14.519 -6.117 1.00 83.06 89 ALA A N 1
ATOM 726 C CA . ALA A 1 89 ? 0.080 -15.531 -7.161 1.00 83.06 89 ALA A CA 1
ATOM 727 C C . ALA A 1 89 ? 0.443 -14.987 -8.551 1.00 83.06 89 ALA A C 1
ATOM 729 O O . ALA A 1 89 ? 1.142 -15.666 -9.301 1.00 83.06 89 ALA A O 1
ATOM 730 N N . TRP A 1 90 ? 0.023 -13.762 -8.883 1.00 78.38 90 TRP A N 1
ATOM 731 C CA . TRP A 1 90 ? 0.414 -13.102 -10.130 1.00 78.38 90 TRP A CA 1
ATOM 732 C C . TRP A 1 90 ? 1.916 -12.856 -10.181 1.00 78.38 90 TRP A C 1
ATOM 734 O O . TRP A 1 90 ? 2.563 -13.261 -11.142 1.00 78.38 90 TRP A O 1
ATOM 744 N N . LEU A 1 91 ? 2.494 -12.290 -9.120 1.00 78.25 91 LEU A N 1
ATOM 745 C CA . LEU A 1 91 ? 3.939 -12.084 -9.047 1.00 78.25 91 LEU A CA 1
ATOM 746 C C . LEU A 1 91 ? 4.707 -13.404 -9.178 1.00 78.25 91 LEU A C 1
ATOM 748 O O . LEU A 1 91 ? 5.699 -13.455 -9.893 1.00 78.25 91 LEU A O 1
ATOM 752 N N . TRP A 1 92 ? 4.244 -14.482 -8.542 1.00 80.00 92 TRP A N 1
ATOM 753 C CA . TRP A 1 92 ? 4.858 -15.803 -8.681 1.00 80.00 92 TRP A CA 1
ATOM 754 C C . TRP A 1 92 ? 4.781 -16.327 -10.118 1.00 80.00 92 TRP A C 1
ATOM 756 O O . TRP A 1 92 ? 5.795 -16.753 -10.664 1.00 80.00 92 TRP A O 1
ATOM 766 N N . HIS A 1 93 ? 3.602 -16.277 -10.742 1.00 76.00 93 HIS A N 1
ATOM 767 C CA . HIS A 1 93 ? 3.414 -16.760 -12.109 1.00 76.00 93 HIS A CA 1
ATOM 768 C C . HIS A 1 93 ? 4.324 -16.026 -13.102 1.00 76.00 93 HIS A C 1
ATOM 770 O O . HIS A 1 93 ? 5.018 -16.670 -13.886 1.00 76.00 93 HIS A O 1
ATOM 776 N N . TYR A 1 94 ? 4.390 -14.698 -13.013 1.00 69.94 94 TYR A N 1
ATOM 777 C CA . TYR A 1 94 ? 5.174 -13.888 -13.943 1.00 69.94 94 TYR A CA 1
ATOM 778 C C . TYR A 1 94 ? 6.684 -13.882 -13.657 1.00 69.94 94 TYR A C 1
ATOM 780 O O . TYR A 1 94 ? 7.468 -13.679 -14.578 1.00 69.94 94 TYR A O 1
ATOM 788 N N . ASN A 1 95 ? 7.114 -14.128 -12.415 1.00 63.94 95 ASN A N 1
ATOM 789 C CA . ASN A 1 95 ? 8.535 -14.124 -12.039 1.00 63.94 95 ASN A CA 1
ATOM 790 C C . ASN A 1 95 ? 9.195 -15.517 -12.154 1.00 63.94 95 ASN A C 1
ATOM 792 O O . ASN A 1 95 ? 10.417 -15.613 -12.213 1.00 63.94 95 ASN A O 1
AT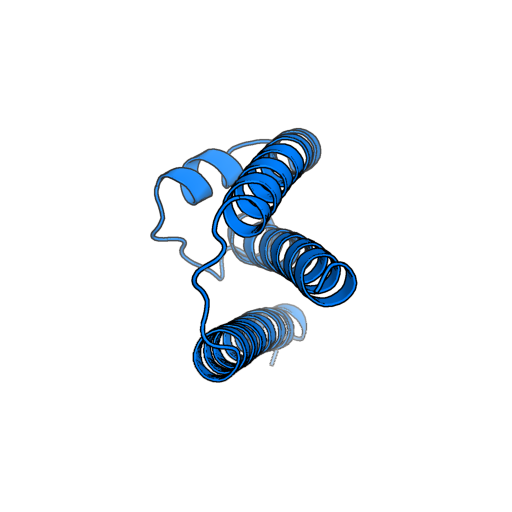OM 796 N N . VAL A 1 96 ? 8.411 -16.606 -12.198 1.00 61.03 96 VAL A N 1
ATOM 797 C CA . VAL A 1 96 ? 8.929 -17.991 -12.275 1.00 61.03 96 VAL A CA 1
ATOM 798 C C . VAL A 1 96 ? 8.901 -18.575 -13.697 1.00 61.03 96 VAL A C 1
ATOM 800 O O . VAL A 1 96 ? 9.483 -19.631 -13.919 1.00 61.03 96 VAL A O 1
ATOM 803 N N . GLY A 1 97 ? 8.336 -17.870 -14.684 1.00 51.69 97 GLY A N 1
ATOM 804 C CA . GLY A 1 97 ? 8.544 -18.179 -16.104 1.00 51.69 97 GLY A CA 1
ATOM 805 C C . GLY A 1 97 ? 8.183 -19.614 -16.506 1.00 51.69 97 GLY A C 1
ATOM 806 O O . GLY A 1 97 ? 9.057 -20.378 -16.919 1.00 51.69 97 GLY A O 1
ATOM 807 N N . VAL A 1 98 ? 6.895 -19.957 -16.419 1.00 44.28 98 VAL A N 1
ATOM 808 C CA . VAL A 1 98 ? 6.296 -21.040 -17.221 1.00 44.28 98 VAL A CA 1
ATOM 809 C C . VAL A 1 98 ? 5.228 -20.436 -18.111 1.00 44.28 98 VAL A C 1
ATOM 811 O O . VAL A 1 98 ? 4.347 -19.749 -17.545 1.00 44.28 98 VAL A O 1
#

Radius of gyration: 14.75 Å; chains: 1; bounding box: 31×30×36 Å

Organism: NCBI:txid2565777

Secondary structure (DSSP, 8-state):
-HHHHHHHHHHHHHHHHHHHIIIIIS-------HHHHHHHTS-HHHHHHHHHHHHHHHHHHHHH-----HHHHHHHHHHHHHHHHHHHHHHHHHHHT-

pLDDT: mean 82.45, std 9.77, range [44.28, 95.06]